Protein AF-A0A7W1AQK7-F1 (afdb_monomer_lite)

Foldseek 3Di:
DDDPDPDDPDPPDPVCDDDDDQKDWDDPQDLRPDTDIDGDHDPDDDDDDDPPNCSVSVVVVVCVVVPVVDPDD

Radius of gyration: 20.26 Å; chains: 1; bounding box: 37×28×67 Å

Sequence (73 aa):
MRPCHFASGAPRNSLLSPLRLTQIKLAGFKSFVDPTTIATPGQLVGIVGPNGCGKSNVIDAVRWVLGESKASA

Secondary structure (DSSP, 8-state):
-------------GGGPPP---EEEE-SBTTB-S-EEEE--SSS-----STTSSHHHHHHHHHHHTT---S--

Structure (mmCIF, N/CA/C/O backbone):
data_AF-A0A7W1AQK7-F1
#
_entry.id   AF-A0A7W1AQK7-F1
#
loop_
_atom_site.group_PDB
_atom_site.id
_atom_site.type_symbol
_atom_site.label_atom_id
_atom_site.label_alt_id
_atom_site.label_comp_id
_atom_site.label_asym_id
_ato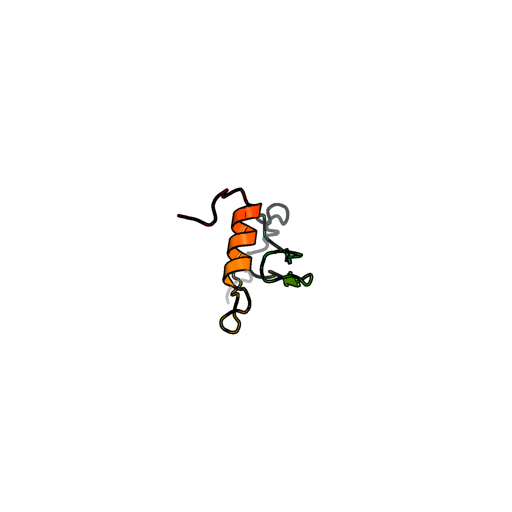m_site.label_entity_id
_atom_site.label_seq_id
_atom_site.pdbx_PDB_ins_code
_atom_site.Cartn_x
_atom_site.Cartn_y
_atom_site.Cartn_z
_atom_site.occupancy
_atom_site.B_iso_or_equiv
_atom_site.auth_seq_id
_atom_site.auth_comp_id
_atom_site.auth_asym_id
_atom_site.auth_atom_id
_atom_site.pdbx_PDB_model_num
ATOM 1 N N . MET A 1 1 ? -11.557 -2.000 54.109 1.00 44.06 1 MET A N 1
ATOM 2 C CA . MET A 1 1 ? -10.725 -2.517 52.997 1.00 44.06 1 MET A CA 1
ATOM 3 C C . MET A 1 1 ? -11.546 -2.434 51.721 1.00 44.06 1 MET A C 1
ATOM 5 O O . MET A 1 1 ? -12.746 -2.649 51.786 1.00 44.06 1 MET A O 1
ATOM 9 N N . ARG A 1 2 ? -10.927 -1.949 50.641 1.00 46.84 2 ARG A N 1
ATOM 10 C CA . ARG A 1 2 ? -11.570 -1.293 49.489 1.00 46.84 2 ARG A CA 1
ATOM 11 C C . ARG A 1 2 ? -12.565 -2.178 48.708 1.00 46.84 2 ARG A C 1
ATOM 13 O O . ARG A 1 2 ? -12.392 -3.392 48.696 1.00 46.84 2 ARG A O 1
ATOM 20 N N . PRO A 1 3 ? -13.574 -1.570 48.054 1.00 50.03 3 PRO A N 1
ATOM 21 C CA . PRO A 1 3 ? -14.715 -2.264 47.471 1.00 50.03 3 PRO A CA 1
ATOM 22 C C . PRO A 1 3 ? -14.379 -2.876 46.109 1.00 50.03 3 PRO A C 1
ATOM 24 O O . PRO A 1 3 ? -13.729 -2.254 45.268 1.00 50.03 3 PRO A O 1
ATOM 27 N N . CYS A 1 4 ? -14.900 -4.076 45.875 1.00 46.22 4 CYS A N 1
ATOM 28 C CA . CYS A 1 4 ? -14.975 -4.712 44.568 1.00 46.22 4 CYS A CA 1
ATOM 29 C C . CYS A 1 4 ? -15.996 -3.952 43.701 1.00 46.22 4 CYS A C 1
ATOM 31 O O . CYS A 1 4 ? -17.185 -4.262 43.709 1.00 46.22 4 CYS A O 1
ATOM 33 N N . HIS A 1 5 ? -15.552 -2.916 42.991 1.00 49.59 5 HIS A N 1
ATOM 34 C CA . HIS A 1 5 ? -16.337 -2.268 41.939 1.00 49.59 5 HIS A CA 1
ATOM 35 C C . HIS A 1 5 ? -15.396 -1.737 40.854 1.00 49.59 5 HIS A C 1
ATOM 37 O O . HIS A 1 5 ? -15.097 -0.549 40.778 1.00 49.59 5 HIS A O 1
ATOM 43 N N . PHE A 1 6 ? -14.894 -2.642 40.010 1.00 45.09 6 PHE A N 1
ATOM 44 C CA . PHE A 1 6 ? -14.340 -2.264 38.713 1.00 45.09 6 PHE A CA 1
ATOM 45 C C . PHE A 1 6 ? -15.457 -2.414 37.682 1.00 45.09 6 PHE A C 1
ATOM 47 O O . PHE A 1 6 ? -15.615 -3.440 37.023 1.00 45.09 6 PHE A O 1
ATOM 54 N N . ALA A 1 7 ? -16.294 -1.384 37.612 1.00 52.44 7 ALA A N 1
ATOM 55 C CA . ALA A 1 7 ? -17.181 -1.181 36.487 1.00 52.44 7 ALA A CA 1
ATOM 56 C C . ALA A 1 7 ? -16.326 -0.922 35.239 1.00 52.44 7 ALA A C 1
ATOM 58 O O . ALA A 1 7 ? -15.684 0.117 35.136 1.00 52.44 7 ALA A O 1
ATOM 59 N N . SER A 1 8 ? -16.317 -1.863 34.295 1.00 54.16 8 SER A N 1
ATOM 60 C CA . SER A 1 8 ? -16.324 -1.551 32.859 1.00 54.16 8 SER A CA 1
ATOM 61 C C . SER A 1 8 ? -16.681 -2.805 32.062 1.00 54.16 8 SER A C 1
ATOM 63 O O . SER A 1 8 ? -15.912 -3.329 31.259 1.00 54.16 8 SER A O 1
ATOM 65 N N . GLY A 1 9 ? -17.884 -3.314 32.322 1.00 54.53 9 GLY A N 1
ATOM 66 C CA . GLY A 1 9 ? -18.622 -4.051 31.312 1.00 54.53 9 GLY A CA 1
ATOM 67 C C . GLY A 1 9 ? -19.096 -3.047 30.270 1.00 54.53 9 GLY A C 1
ATOM 68 O O . GLY A 1 9 ? -20.054 -2.317 30.500 1.00 54.53 9 GLY A O 1
ATOM 69 N N . ALA A 1 10 ? -18.415 -2.999 29.132 1.00 54.44 10 ALA A N 1
ATOM 70 C CA . ALA A 1 10 ? -18.968 -2.408 27.929 1.00 54.44 10 ALA A CA 1
ATOM 71 C C . ALA A 1 10 ? -18.927 -3.473 26.829 1.00 54.44 10 ALA A C 1
ATOM 73 O O . ALA A 1 10 ? -17.851 -3.726 26.281 1.00 54.44 10 ALA A O 1
ATOM 74 N N . PRO A 1 11 ? -20.063 -4.078 26.441 1.00 51.72 11 PRO A N 1
ATOM 75 C CA . PRO A 1 11 ? -20.190 -4.596 25.094 1.00 51.72 11 PRO A CA 1
ATOM 76 C C . PRO A 1 11 ? -20.269 -3.361 24.191 1.00 51.72 11 PRO A C 1
ATOM 78 O O . PRO A 1 11 ? -21.347 -2.857 23.883 1.00 51.72 11 PRO A O 1
ATOM 81 N N . ARG A 1 12 ? -19.111 -2.789 23.833 1.00 54.50 12 ARG A N 1
ATOM 82 C CA . ARG A 1 12 ? -19.042 -1.726 22.826 1.00 54.50 12 ARG A CA 1
ATOM 83 C C . ARG A 1 12 ? -19.381 -2.354 21.484 1.00 54.50 12 ARG A C 1
ATOM 85 O O . ARG A 1 12 ? -18.489 -2.812 20.784 1.00 54.50 12 ARG A O 1
ATOM 92 N N . ASN A 1 13 ? -20.678 -2.424 21.210 1.00 50.44 13 ASN A N 1
ATOM 93 C CA . ASN A 1 13 ? -21.308 -2.398 19.902 1.00 50.44 13 ASN A CA 1
ATOM 94 C C . ASN A 1 13 ? -20.326 -2.679 18.745 1.00 50.44 13 ASN A C 1
ATOM 96 O O . ASN A 1 13 ? -19.806 -1.762 18.112 1.00 50.44 13 ASN A O 1
ATOM 100 N N . SER A 1 14 ? -20.058 -3.957 18.476 1.00 53.88 14 SER A N 1
ATOM 101 C CA . SER A 1 14 ? -19.227 -4.425 17.358 1.00 53.88 14 SER A CA 1
ATOM 102 C C . SER A 1 14 ? -19.857 -4.154 15.981 1.00 53.88 14 SER A C 1
ATOM 104 O O . SER A 1 14 ? -19.286 -4.527 14.962 1.00 53.88 14 SER A O 1
ATOM 106 N N . LEU A 1 15 ? -21.002 -3.467 15.933 1.00 60.78 15 LEU A N 1
ATOM 107 C CA . LEU A 1 15 ? -21.697 -3.067 14.710 1.00 60.78 15 LEU A CA 1
ATOM 108 C C . LEU A 1 15 ? -21.154 -1.771 14.080 1.00 60.78 15 LEU A C 1
ATOM 110 O O . LEU A 1 15 ? -21.573 -1.416 12.985 1.00 60.78 15 LEU A O 1
ATOM 114 N N . LEU A 1 16 ? -20.219 -1.071 14.737 1.00 64.06 16 LEU A N 1
ATOM 115 C CA . LEU A 1 16 ? -19.580 0.146 14.215 1.00 64.06 16 LEU A CA 1
ATOM 116 C C . LEU A 1 16 ? -18.052 0.004 14.144 1.00 64.06 16 LEU A C 1
ATOM 118 O O . LEU A 1 16 ? -17.314 0.903 14.552 1.00 64.06 16 LEU A O 1
ATOM 122 N N . SER A 1 17 ? -17.537 -1.125 13.644 1.00 68.00 17 SER A N 1
ATOM 123 C CA . SER A 1 17 ? -16.138 -1.145 13.207 1.00 68.00 17 SER A CA 1
ATOM 124 C C . SER A 1 17 ? -15.986 -0.133 12.064 1.00 68.00 17 SER A C 1
ATOM 126 O O . SER A 1 17 ? -16.707 -0.264 11.070 1.00 68.00 17 SER A O 1
ATOM 128 N N . PRO A 1 18 ? -15.094 0.868 12.163 1.00 74.75 18 PRO A N 1
ATOM 129 C CA . PRO A 1 18 ? -14.876 1.784 11.053 1.00 74.75 18 PRO A CA 1
ATOM 130 C C . PRO A 1 18 ? -14.422 0.986 9.828 1.00 74.75 18 PRO A C 1
ATOM 132 O O . PRO A 1 18 ? -13.710 -0.012 9.976 1.00 74.75 18 PRO A O 1
ATOM 135 N N . LEU A 1 19 ? -14.837 1.421 8.633 1.00 80.94 19 LEU A N 1
ATOM 136 C CA . LEU A 1 19 ? -14.362 0.840 7.379 1.00 80.94 19 LEU A CA 1
ATOM 137 C C . LEU A 1 19 ? -12.835 0.851 7.369 1.00 80.94 19 LEU A C 1
ATOM 139 O O . LEU A 1 19 ? -12.200 1.861 7.676 1.00 80.94 19 LEU A O 1
ATOM 143 N N . ARG A 1 20 ? -12.250 -0.301 7.050 1.00 78.25 20 ARG A N 1
ATOM 144 C CA . ARG A 1 20 ? -10.804 -0.503 7.045 1.00 78.25 20 ARG A CA 1
ATOM 145 C C . ARG A 1 20 ? -10.392 -1.250 5.798 1.00 78.25 20 ARG A C 1
ATOM 147 O O . ARG A 1 20 ? -11.067 -2.179 5.361 1.00 78.25 20 ARG A O 1
ATOM 154 N N . LEU A 1 21 ? -9.240 -0.857 5.275 1.00 79.81 21 LEU A N 1
ATOM 155 C CA . LEU A 1 21 ? -8.554 -1.602 4.239 1.00 79.81 21 LEU A CA 1
ATOM 156 C C . LEU A 1 21 ? -7.988 -2.880 4.867 1.00 79.81 21 LEU A C 1
ATOM 158 O O . LEU A 1 21 ? -7.174 -2.805 5.784 1.00 79.81 21 LEU A O 1
ATOM 162 N N . THR A 1 22 ? -8.433 -4.043 4.406 1.00 85.94 22 THR A N 1
ATOM 163 C CA . THR A 1 22 ? -7.959 -5.344 4.907 1.00 85.94 22 THR A CA 1
ATOM 164 C C . THR A 1 22 ? -6.814 -5.895 4.066 1.00 85.94 22 THR A C 1
ATOM 166 O O . THR A 1 22 ? -5.891 -6.521 4.592 1.00 85.94 22 THR A O 1
ATOM 169 N N . GLN A 1 23 ? -6.867 -5.667 2.753 1.00 86.38 23 GLN A N 1
ATOM 170 C CA . GLN A 1 23 ? -5.907 -6.204 1.803 1.00 86.38 23 GLN A CA 1
ATOM 171 C C . GLN A 1 23 ? -5.941 -5.431 0.484 1.00 86.38 23 GLN A C 1
ATOM 173 O O . GLN A 1 23 ? -7.011 -5.081 -0.011 1.00 86.38 23 GLN A O 1
ATOM 178 N N . ILE A 1 24 ? -4.772 -5.253 -0.126 1.00 85.44 24 ILE A N 1
ATOM 179 C CA . ILE A 1 24 ? -4.606 -4.725 -1.481 1.00 85.44 24 ILE A CA 1
ATOM 180 C C . ILE A 1 24 ? -4.078 -5.858 -2.363 1.00 85.44 24 ILE A C 1
ATOM 182 O O . ILE A 1 24 ? -3.084 -6.498 -2.022 1.00 85.44 24 ILE A O 1
ATOM 186 N N . LYS A 1 25 ? -4.724 -6.103 -3.504 1.00 85.94 25 LYS A N 1
ATOM 187 C CA . LYS A 1 25 ? -4.194 -6.980 -4.554 1.00 85.94 25 LYS A CA 1
ATOM 188 C C . LYS A 1 25 ? -3.822 -6.131 -5.759 1.00 85.94 25 LYS A C 1
ATOM 190 O O . LYS A 1 25 ? -4.683 -5.464 -6.323 1.00 85.94 25 LYS A O 1
ATOM 195 N N . LEU A 1 26 ? -2.549 -6.163 -6.129 1.00 82.44 26 LEU A N 1
ATOM 196 C CA . LEU A 1 26 ? -2.016 -5.480 -7.302 1.00 82.44 26 LEU A CA 1
ATOM 197 C C . LEU A 1 26 ? -1.660 -6.528 -8.349 1.00 82.44 26 LEU A C 1
ATOM 199 O O . LEU A 1 26 ? -0.946 -7.475 -8.039 1.00 82.44 26 LEU A O 1
ATOM 203 N N . ALA A 1 27 ? -2.141 -6.357 -9.574 1.00 80.81 27 ALA A N 1
ATOM 204 C CA . ALA A 1 27 ? -1.761 -7.181 -10.714 1.00 80.81 27 ALA A CA 1
ATOM 205 C C . ALA A 1 27 ? -1.671 -6.288 -11.955 1.00 80.81 27 ALA A C 1
ATOM 207 O O . ALA A 1 27 ? -2.544 -5.446 -12.165 1.00 80.81 27 ALA A O 1
ATOM 208 N N . GLY A 1 28 ? -0.610 -6.441 -12.751 1.00 74.75 28 GLY A N 1
ATOM 209 C CA . GLY A 1 28 ? -0.414 -5.670 -13.982 1.00 74.75 28 GLY A CA 1
ATOM 210 C C . GLY A 1 28 ? -0.211 -4.162 -13.780 1.00 74.75 28 GLY A C 1
ATOM 211 O O . GLY A 1 28 ? -0.418 -3.394 -14.717 1.00 74.75 28 GLY A O 1
ATOM 212 N N . PHE A 1 29 ? 0.182 -3.709 -12.581 1.00 73.94 29 PHE A N 1
ATOM 213 C CA . PHE A 1 29 ? 0.368 -2.282 -12.293 1.00 73.94 29 PHE A CA 1
ATOM 214 C C . PHE A 1 29 ? 1.844 -1.877 -12.375 1.00 73.94 29 PHE A C 1
ATOM 216 O O . PHE A 1 29 ? 2.615 -2.058 -11.428 1.00 73.94 29 PHE A O 1
ATOM 223 N N . LYS A 1 30 ? 2.2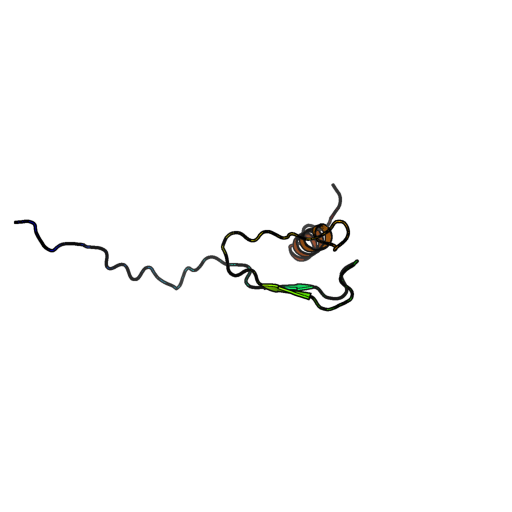35 -1.282 -13.508 1.00 73.94 30 LYS A N 1
ATOM 224 C CA . LYS A 1 30 ? 3.590 -0.771 -13.779 1.00 73.94 30 LYS A CA 1
ATOM 225 C C . LYS A 1 30 ? 4.665 -1.842 -13.540 1.00 73.94 30 LYS A C 1
ATOM 227 O O . LYS A 1 30 ? 4.813 -2.741 -14.354 1.00 73.94 30 LYS A O 1
ATOM 232 N N . SER A 1 31 ? 5.407 -1.754 -12.437 1.00 68.50 31 SER A N 1
ATOM 233 C CA . SER A 1 31 ? 6.473 -2.703 -12.083 1.00 68.50 31 SER A CA 1
ATOM 234 C C . SER A 1 31 ? 5.962 -3.992 -11.423 1.00 68.50 31 SER A C 1
ATOM 236 O O . SER A 1 31 ? 6.738 -4.927 -11.264 1.00 68.50 31 SER A O 1
ATOM 238 N N . PHE A 1 32 ? 4.683 -4.061 -11.041 1.00 65.62 32 PHE A N 1
ATOM 239 C CA . PHE A 1 32 ? 4.055 -5.259 -10.477 1.00 65.62 32 PHE A CA 1
ATOM 240 C C . PHE A 1 32 ? 3.371 -6.063 -11.584 1.00 65.62 32 PHE A C 1
ATOM 242 O O . PHE A 1 32 ? 2.148 -6.019 -11.736 1.00 65.62 32 PHE A O 1
ATOM 249 N N . VAL A 1 33 ? 4.181 -6.752 -12.391 1.00 65.00 33 VAL A N 1
ATOM 250 C CA . VAL A 1 33 ? 3.689 -7.688 -13.415 1.00 65.00 33 VAL A CA 1
ATOM 251 C C . VAL A 1 33 ? 3.059 -8.906 -12.737 1.00 65.00 33 VAL A C 1
ATOM 253 O O . VAL A 1 33 ? 1.956 -9.308 -13.103 1.00 65.00 33 VAL A O 1
ATOM 256 N N . ASP A 1 34 ? 3.707 -9.415 -11.686 1.00 75.25 34 ASP A N 1
ATOM 257 C CA . ASP A 1 34 ? 3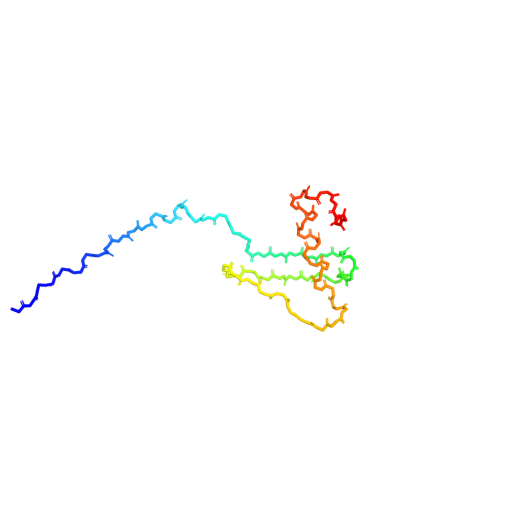.201 -10.533 -10.898 1.00 75.25 34 ASP A CA 1
ATOM 258 C C . ASP A 1 34 ? 2.150 -10.095 -9.864 1.00 75.25 34 ASP A C 1
ATOM 260 O O . ASP A 1 34 ? 2.309 -9.058 -9.200 1.00 75.25 34 ASP A O 1
ATOM 264 N N . PRO A 1 35 ? 1.079 -10.892 -9.679 1.00 76.62 35 PRO A N 1
ATOM 265 C CA . PRO A 1 35 ? 0.034 -10.600 -8.713 1.00 76.62 35 PRO A CA 1
ATOM 266 C C . PRO A 1 35 ? 0.610 -10.578 -7.294 1.00 76.62 35 PRO A C 1
ATOM 268 O O . PRO A 1 35 ? 1.009 -11.600 -6.740 1.00 76.62 35 PRO A O 1
ATOM 271 N N . THR A 1 36 ? 0.613 -9.396 -6.682 1.00 81.81 36 THR A N 1
ATOM 272 C CA . THR A 1 36 ? 1.143 -9.166 -5.338 1.00 81.81 36 THR A CA 1
ATOM 273 C C . THR A 1 36 ? -0.002 -8.845 -4.385 1.00 81.81 36 THR A C 1
ATOM 275 O O . THR A 1 36 ? -0.776 -7.912 -4.606 1.00 81.81 36 THR A O 1
ATOM 278 N N . THR A 1 37 ? -0.116 -9.626 -3.310 1.00 84.31 37 THR A N 1
ATOM 279 C CA . THR A 1 37 ? -1.121 -9.414 -2.260 1.00 84.31 37 THR A CA 1
ATOM 280 C C . THR A 1 37 ? -0.456 -8.803 -1.032 1.00 84.31 37 THR A C 1
ATOM 282 O O . THR A 1 37 ? 0.428 -9.411 -0.437 1.00 84.31 37 THR A O 1
ATOM 285 N N . ILE A 1 38 ? -0.893 -7.606 -0.648 1.00 85.56 38 ILE A N 1
ATOM 286 C CA . ILE A 1 38 ? -0.391 -6.864 0.509 1.00 85.56 38 ILE A CA 1
ATOM 287 C C . ILE A 1 38 ? -1.496 -6.850 1.565 1.00 85.56 38 ILE A C 1
ATOM 289 O O . ILE A 1 38 ? -2.541 -6.229 1.371 1.00 85.56 38 ILE A O 1
ATOM 293 N N . ALA A 1 39 ? -1.283 -7.553 2.676 1.00 84.06 39 ALA A N 1
ATOM 294 C CA . ALA A 1 39 ? -2.209 -7.551 3.804 1.00 84.06 39 ALA A CA 1
ATOM 295 C C . ALA A 1 39 ? -2.000 -6.302 4.675 1.00 84.06 39 ALA A C 1
ATOM 297 O O . ALA A 1 39 ? -0.865 -5.935 4.978 1.00 84.06 39 ALA A O 1
ATOM 298 N N . THR A 1 40 ? -3.091 -5.675 5.120 1.00 83.75 40 THR A N 1
ATOM 299 C CA . THR A 1 40 ? -3.063 -4.480 5.978 1.00 83.75 40 THR A CA 1
ATOM 300 C C . THR A 1 40 ? -3.834 -4.726 7.283 1.00 83.75 40 THR A C 1
ATOM 302 O O . THR A 1 40 ? -4.921 -4.187 7.474 1.00 83.75 40 THR A O 1
ATOM 305 N N . PRO A 1 41 ? -3.304 -5.557 8.204 1.00 79.81 41 PRO A N 1
ATOM 306 C CA . PRO A 1 41 ? -4.032 -5.982 9.406 1.00 79.81 41 PRO A CA 1
ATOM 307 C C . PRO A 1 41 ? -4.117 -4.905 10.503 1.00 79.81 41 PRO A C 1
ATOM 309 O O . PRO A 1 41 ? -4.910 -5.034 11.435 1.00 79.81 41 PRO A O 1
ATOM 312 N N . GLY A 1 42 ? -3.280 -3.865 10.431 1.00 79.44 42 GLY A N 1
ATOM 313 C CA . GLY A 1 42 ? -3.148 -2.827 11.456 1.00 79.44 42 GLY A CA 1
ATOM 314 C C . GLY A 1 42 ? -3.790 -1.490 11.080 1.00 79.44 42 GLY A C 1
ATOM 315 O O . GLY A 1 42 ? -4.179 -1.260 9.941 1.00 79.44 42 GLY A O 1
ATOM 316 N N . GLN A 1 43 ? -3.851 -0.572 12.051 1.00 78.38 43 GLN A N 1
ATOM 317 C CA . GLN A 1 43 ? -4.253 0.825 11.805 1.00 78.38 43 GLN A CA 1
ATOM 318 C C . GLN A 1 43 ? -3.181 1.631 11.063 1.00 78.38 43 GLN A C 1
ATOM 320 O O . GLN A 1 43 ? -3.489 2.643 10.444 1.00 78.38 43 GLN A O 1
ATOM 325 N N . LEU A 1 44 ? -1.928 1.183 11.145 1.00 81.56 44 LEU A N 1
ATOM 326 C CA . LEU A 1 44 ? -0.773 1.785 10.502 1.00 81.56 44 LEU A CA 1
ATOM 327 C C . LEU A 1 44 ? 0.015 0.676 9.808 1.00 81.56 44 LEU A C 1
ATOM 329 O O . LEU A 1 44 ? 0.341 -0.333 10.434 1.00 81.56 44 LEU A O 1
ATOM 333 N N . VAL A 1 45 ? 0.314 0.866 8.526 1.00 84.94 45 VAL A N 1
ATOM 334 C CA . VAL A 1 45 ? 1.101 -0.073 7.722 1.00 84.94 45 VAL A CA 1
ATOM 335 C C . VAL A 1 45 ? 2.199 0.704 7.013 1.00 84.94 45 VAL A C 1
ATOM 337 O O . VAL A 1 45 ? 1.926 1.690 6.333 1.00 84.94 45 VAL A O 1
ATOM 340 N N . GLY A 1 46 ? 3.443 0.262 7.183 1.00 86.56 46 GLY A N 1
ATOM 341 C CA . GLY A 1 46 ? 4.596 0.804 6.470 1.00 86.56 46 GLY A CA 1
ATOM 342 C C . GLY A 1 46 ? 4.955 -0.071 5.272 1.00 86.56 46 GLY A C 1
ATOM 343 O O . GLY A 1 46 ? 5.070 -1.286 5.412 1.00 86.56 46 GLY A O 1
ATOM 344 N N . ILE A 1 47 ? 5.165 0.542 4.106 1.00 84.44 47 ILE A N 1
ATOM 345 C CA . ILE A 1 47 ? 5.674 -0.140 2.909 1.00 84.44 47 ILE A CA 1
ATOM 346 C C . ILE A 1 47 ? 7.172 0.157 2.795 1.00 84.44 47 ILE A C 1
ATOM 348 O O . ILE A 1 47 ? 7.566 1.297 2.548 1.00 84.44 47 ILE A O 1
ATOM 352 N N . VAL A 1 48 ? 8.012 -0.866 2.961 1.00 84.44 48 VAL A N 1
ATOM 353 C CA . VAL A 1 48 ? 9.482 -0.765 2.911 1.00 84.44 48 VAL A CA 1
ATOM 354 C C . VAL A 1 48 ? 10.075 -1.777 1.932 1.00 84.44 48 VAL A C 1
ATOM 356 O O . VAL A 1 48 ? 9.435 -2.761 1.578 1.00 84.44 48 VAL A O 1
ATOM 359 N N . GLY A 1 49 ? 11.293 -1.516 1.456 1.00 84.25 49 GLY A N 1
ATOM 360 C CA . GLY A 1 49 ? 11.955 -2.335 0.439 1.00 84.25 49 GLY A CA 1
ATOM 361 C C . GLY A 1 49 ? 13.057 -1.572 -0.305 1.00 84.25 49 GLY A C 1
ATOM 362 O O . GLY A 1 49 ? 13.166 -0.351 -0.148 1.00 84.25 49 GLY A O 1
ATOM 363 N N . PRO A 1 50 ? 13.862 -2.251 -1.135 1.00 83.25 50 PRO A N 1
ATOM 364 C CA . PRO A 1 50 ? 14.977 -1.647 -1.865 1.00 83.25 50 PRO A CA 1
ATOM 365 C C . PRO A 1 50 ? 14.527 -0.576 -2.874 1.00 83.25 50 PRO A C 1
ATOM 367 O O . PRO A 1 50 ? 13.355 -0.502 -3.272 1.00 83.25 50 PRO A O 1
ATOM 370 N N . ASN A 1 51 ? 15.453 0.302 -3.270 1.00 84.88 51 ASN A N 1
ATOM 371 C CA . ASN A 1 51 ? 15.192 1.318 -4.292 1.00 84.88 51 ASN A CA 1
ATOM 372 C C . ASN A 1 51 ? 14.804 0.635 -5.610 1.00 84.88 51 ASN A C 1
ATOM 374 O O . ASN A 1 51 ? 15.429 -0.339 -6.012 1.00 84.88 51 ASN A O 1
ATOM 378 N N . GLY A 1 52 ? 13.732 1.109 -6.248 1.00 77.62 52 GLY A N 1
ATOM 379 C CA . GLY A 1 52 ? 13.231 0.526 -7.497 1.00 77.62 52 GLY A CA 1
ATOM 380 C C . GLY A 1 52 ? 12.248 -0.646 -7.359 1.00 77.62 52 GLY A C 1
ATOM 381 O O . GLY A 1 52 ? 11.677 -1.038 -8.367 1.00 77.62 52 GLY A O 1
ATOM 382 N N . CYS A 1 53 ? 11.938 -1.157 -6.156 1.00 76.62 53 CYS A N 1
ATOM 383 C CA . CYS A 1 53 ? 10.983 -2.277 -6.005 1.00 76.62 53 CYS A CA 1
ATOM 384 C C . CYS A 1 53 ? 9.498 -1.905 -6.238 1.00 76.62 53 CYS A C 1
ATOM 386 O O . CYS A 1 53 ? 8.607 -2.723 -6.032 1.00 76.62 53 CYS A O 1
ATOM 388 N N . GLY A 1 54 ? 9.209 -0.657 -6.620 1.00 79.62 54 GLY A N 1
ATOM 389 C CA . GLY A 1 54 ? 7.849 -0.216 -6.938 1.00 79.62 54 GLY A CA 1
ATOM 390 C C . GLY A 1 54 ? 7.007 0.262 -5.751 1.00 79.62 54 GLY A C 1
ATOM 391 O O . GLY A 1 54 ? 5.810 0.446 -5.913 1.00 79.62 54 GLY A O 1
ATOM 392 N N . LYS A 1 55 ? 7.592 0.530 -4.575 1.00 86.81 55 LYS A N 1
ATOM 393 C CA . LYS A 1 55 ? 6.851 1.016 -3.385 1.00 86.81 55 LYS A CA 1
ATOM 394 C C . LYS A 1 55 ? 5.941 2.218 -3.672 1.00 86.81 55 LYS A C 1
ATOM 396 O O . LYS A 1 55 ? 4.779 2.198 -3.287 1.00 86.81 55 LYS A O 1
ATOM 401 N N . SER A 1 56 ? 6.446 3.234 -4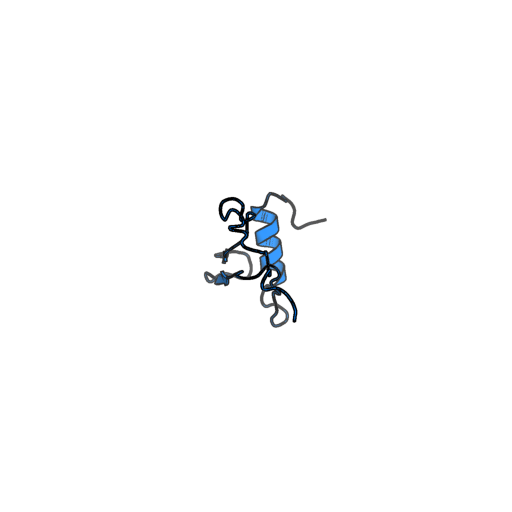.379 1.00 86.19 56 SER A N 1
ATOM 402 C CA . SER A 1 56 ? 5.652 4.415 -4.755 1.00 86.19 56 SER A CA 1
ATOM 403 C C . SER A 1 56 ? 4.491 4.052 -5.683 1.00 86.19 56 SER A C 1
ATOM 405 O O . SER A 1 56 ? 3.391 4.559 -5.500 1.00 86.19 56 SER A O 1
ATOM 407 N N . ASN A 1 57 ? 4.687 3.076 -6.579 1.00 84.50 57 ASN A N 1
ATOM 408 C CA . ASN A 1 57 ? 3.630 2.590 -7.465 1.00 84.50 57 ASN A CA 1
ATOM 409 C C . ASN A 1 57 ? 2.465 1.964 -6.675 1.00 84.50 57 ASN A C 1
ATOM 411 O O . ASN A 1 57 ? 1.330 2.042 -7.124 1.00 84.50 57 ASN A O 1
ATOM 415 N N . VAL A 1 58 ? 2.713 1.353 -5.506 1.00 82.38 58 VAL A N 1
ATOM 416 C CA . VAL A 1 58 ? 1.632 0.820 -4.650 1.00 82.38 58 VAL A CA 1
ATOM 417 C C . VAL A 1 58 ? 0.710 1.946 -4.185 1.00 82.38 58 VAL A C 1
ATOM 419 O O . VAL A 1 58 ? -0.508 1.821 -4.267 1.00 82.38 58 VAL A O 1
ATOM 422 N N . ILE A 1 59 ? 1.285 3.057 -3.722 1.00 83.06 59 ILE A N 1
ATOM 423 C CA . ILE A 1 59 ? 0.524 4.228 -3.270 1.00 83.06 59 ILE A CA 1
ATOM 424 C C . ILE A 1 59 ? -0.182 4.897 -4.452 1.00 83.06 59 ILE A C 1
ATOM 426 O O . ILE A 1 59 ? -1.350 5.260 -4.328 1.00 83.06 59 ILE A O 1
ATOM 430 N N . ASP A 1 60 ? 0.481 5.000 -5.604 1.00 85.00 60 ASP A N 1
ATOM 431 C CA . ASP A 1 60 ? -0.119 5.555 -6.821 1.00 85.00 60 ASP A CA 1
ATOM 432 C C . ASP A 1 60 ? -1.310 4.715 -7.306 1.00 85.00 60 ASP A C 1
ATOM 434 O O . ASP A 1 60 ? -2.336 5.274 -7.688 1.00 85.00 60 ASP A O 1
ATOM 438 N N . ALA A 1 61 ? -1.223 3.381 -7.232 1.00 84.12 61 ALA A N 1
ATOM 439 C CA . ALA A 1 61 ? -2.330 2.480 -7.555 1.00 84.12 61 ALA A CA 1
ATOM 440 C C . ALA A 1 61 ? -3.523 2.679 -6.614 1.00 84.12 61 ALA A C 1
ATOM 442 O O . ALA A 1 61 ? -4.664 2.752 -7.064 1.00 84.12 61 ALA A O 1
ATOM 443 N N . VAL A 1 62 ? -3.266 2.784 -5.305 1.00 83.31 62 VAL A N 1
ATOM 444 C CA . VAL A 1 62 ? -4.319 3.013 -4.306 1.00 83.31 62 VAL A CA 1
ATOM 445 C C . VAL A 1 62 ? -5.005 4.357 -4.547 1.00 83.31 62 VAL A C 1
ATOM 447 O O . VAL A 1 62 ? -6.230 4.402 -4.599 1.00 83.31 62 VAL A O 1
ATOM 450 N N . ARG A 1 63 ? -4.238 5.433 -4.763 1.00 85.12 63 ARG A N 1
ATOM 451 C CA . ARG A 1 63 ? -4.786 6.757 -5.105 1.00 85.12 63 ARG A CA 1
ATOM 452 C C . ARG A 1 63 ? -5.633 6.715 -6.375 1.00 85.12 63 ARG A C 1
ATOM 454 O O . ARG A 1 63 ? -6.742 7.242 -6.388 1.00 85.12 63 ARG A O 1
ATOM 461 N N . TRP A 1 64 ? -5.147 6.024 -7.406 1.00 83.44 64 TRP A N 1
ATOM 46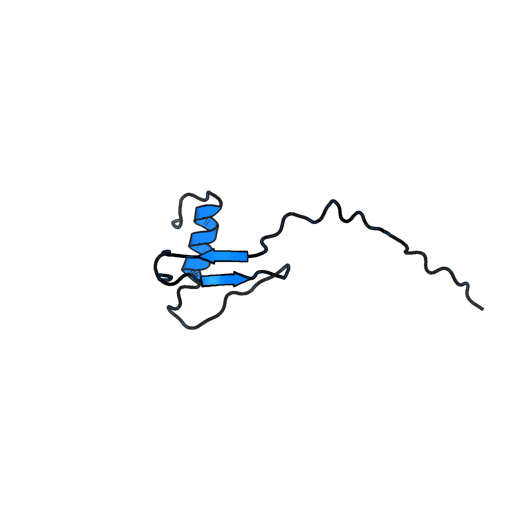2 C CA . TRP A 1 64 ? -5.861 5.865 -8.671 1.00 83.44 64 TRP A CA 1
ATOM 463 C C . TRP A 1 64 ? -7.214 5.154 -8.496 1.00 83.44 64 TRP A C 1
ATOM 465 O O . TRP A 1 64 ? -8.226 5.635 -9.001 1.00 83.44 64 TRP A O 1
ATOM 475 N N . VAL A 1 65 ? -7.266 4.057 -7.730 1.00 81.31 65 VAL A N 1
ATOM 476 C CA . VAL A 1 65 ? -8.517 3.317 -7.459 1.00 81.31 65 VAL A CA 1
ATOM 477 C C . VAL A 1 65 ? -9.497 4.125 -6.602 1.00 81.31 65 VAL A C 1
ATOM 479 O O . VAL A 1 65 ? -10.707 4.003 -6.779 1.00 81.31 65 VAL A O 1
ATOM 482 N N . LEU A 1 66 ? -9.001 4.966 -5.691 1.00 82.75 66 LEU A N 1
ATOM 483 C CA . LEU A 1 66 ? -9.835 5.831 -4.850 1.00 82.75 66 LEU A CA 1
ATOM 484 C C . LEU A 1 66 ? -10.452 7.024 -5.610 1.00 82.75 66 LEU A C 1
ATOM 486 O O . LEU A 1 66 ? -11.225 7.778 -5.024 1.00 82.75 66 LEU A O 1
ATOM 490 N N . GLY A 1 67 ? -10.160 7.184 -6.906 1.00 77.19 67 GLY A N 1
ATOM 491 C CA . GLY A 1 67 ? -10.755 8.217 -7.757 1.00 77.19 67 GLY A CA 1
ATOM 492 C C . GLY A 1 67 ? -9.966 9.526 -7.823 1.00 77.19 67 GLY A C 1
ATOM 493 O O . GLY A 1 67 ? -10.381 10.446 -8.535 1.00 77.19 67 GLY A O 1
ATOM 494 N N . GLU A 1 68 ? -8.803 9.617 -7.165 1.00 61.69 68 GLU A N 1
ATOM 495 C CA . GLU A 1 68 ? -7.843 10.697 -7.413 1.00 61.69 68 GLU A CA 1
ATOM 496 C C . GLU A 1 68 ? -7.274 10.508 -8.826 1.00 61.69 68 GLU A C 1
ATOM 498 O O . GLU A 1 68 ? -6.301 9.795 -9.064 1.00 61.69 68 GLU A O 1
ATOM 503 N N . SER A 1 69 ? -7.934 11.126 -9.806 1.00 51.09 69 SER A N 1
ATOM 504 C CA . SER A 1 69 ? -7.730 10.867 -11.237 1.00 51.09 69 SER A CA 1
ATOM 505 C C . SER A 1 69 ? -6.395 11.387 -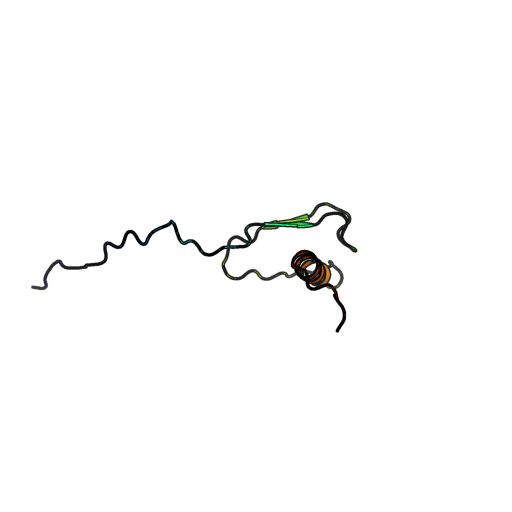11.795 1.00 51.09 69 SER A C 1
ATOM 507 O O . SER A 1 69 ? -6.218 11.426 -13.011 1.00 51.09 69 SER A O 1
ATOM 509 N N . LYS A 1 70 ? -5.434 11.782 -10.947 1.00 45.22 70 LYS A N 1
ATOM 510 C CA . LYS A 1 70 ? -4.084 12.183 -11.362 1.00 45.22 70 LYS A CA 1
ATOM 511 C C . LYS A 1 70 ? -3.032 11.794 -10.322 1.00 45.22 70 LYS A C 1
ATOM 513 O O . LYS A 1 70 ? -2.910 12.433 -9.287 1.00 45.22 70 LYS A O 1
ATOM 518 N N . ALA A 1 71 ? -2.168 10.846 -10.685 1.00 45.97 71 ALA A N 1
ATOM 519 C CA . ALA A 1 71 ? -0.847 10.646 -10.077 1.00 45.97 71 ALA A CA 1
ATOM 520 C C . ALA A 1 71 ? 0.167 11.719 -10.550 1.00 45.97 71 ALA A C 1
ATOM 522 O O . ALA A 1 71 ? 1.326 11.423 -10.831 1.00 45.97 71 ALA A O 1
ATOM 523 N N . SER A 1 72 ? -0.288 12.964 -10.725 1.00 46.44 72 SER A N 1
ATOM 524 C CA . SER A 1 72 ? 0.544 14.093 -11.140 1.00 46.44 72 SER A CA 1
ATOM 525 C C . SER A 1 72 ? -0.125 15.411 -10.742 1.00 46.44 72 SER A C 1
ATOM 527 O O . SER A 1 72 ? -1.012 15.909 -11.440 1.00 46.44 72 SER A O 1
ATOM 529 N N . ALA A 1 73 ? 0.301 15.920 -9.589 1.00 37.84 73 ALA A N 1
ATOM 530 C CA . ALA A 1 73 ? 0.481 17.330 -9.262 1.00 37.84 73 ALA A CA 1
ATOM 531 C C . ALA A 1 73 ? 1.551 17.401 -8.164 1.00 37.84 73 ALA A C 1
ATOM 533 O O . ALA A 1 73 ? 1.446 16.596 -7.209 1.00 37.84 73 ALA A O 1
#

pLDDT: mean 71.7, std 14.74, range [37.84, 86.81]